Protein AF-R6CRW0-F1 (afdb_monomer)

Sequence (92 aa):
MDELRILKYEEKSAGGELLQVRKVALGEGILDICVSSDLAKLDLYINGVLAMRQKSSGIFDFVLPRPEQGRLQVRISPAKQTDIFHELTFDI

Nearest PDB structures (foldseek):
  6mvf-assembly2_E  TM=8.117E-01  e=3.259E-03  Faecalibacterium prausnitzii L2-6
  7kgz-assembly1_B  TM=7.786E-01  e=2.785E-03  Roseburia hominis
  5uj6-assembly1_B  TM=7.285E-01  e=1.034E-02  Bacteroides uniformis str. 3978 T3 ii
  8dhe-assembly1_C  TM=7.722E-01  e=4.737E-02  Tannerella forsythia
  5nok-assembly1_A  TM=7.001E-01  e=3.840E-02  Bacteroides cellulosilyticus DSM 14838

Foldseek 3Di:
DDDWDWPDKDFAAPPDKQWAWPDWDDDDQKTKTKIFTQAQKKFKDKPNHGPDIDGDHGMDIDIDGDDDFAKIKIWMDRPPDPRGIIITITGD

Mean predicted aligned error: 3.94 Å

Radius of gyration: 12.37 Å; Cα contacts (8 Å, |Δi|>4): 225; chains: 1; bounding box: 31×23×33 Å

Structure (mmCIF, N/CA/C/O backbone):
data_AF-R6CRW0-F1
#
_entry.id   AF-R6CRW0-F1
#
loop_
_atom_site.group_PDB
_atom_site.id
_atom_site.type_symbol
_atom_site.label_atom_id
_atom_site.label_alt_id
_atom_site.label_comp_id
_atom_site.label_asym_id
_atom_site.label_entity_id
_atom_site.label_seq_id
_atom_site.pdbx_PDB_ins_code
_atom_site.Cartn_x
_atom_site.Cartn_y
_atom_site.Cartn_z
_atom_site.occupancy
_atom_site.B_iso_or_equiv
_atom_site.auth_seq_id
_atom_site.auth_comp_id
_atom_site.auth_asym_id
_atom_site.auth_atom_id
_atom_site.pdbx_PDB_model_num
ATOM 1 N N . MET A 1 1 ? -19.679 -3.316 5.695 1.00 59.50 1 MET A N 1
ATOM 2 C CA . MET A 1 1 ? -18.418 -2.808 5.121 1.00 59.50 1 MET A CA 1
ATOM 3 C C . MET A 1 1 ? -18.437 -1.322 5.392 1.00 59.50 1 MET A C 1
ATOM 5 O O . MET A 1 1 ? -19.418 -0.696 5.008 1.00 59.50 1 MET A O 1
ATOM 9 N N . ASP A 1 2 ? -17.459 -0.809 6.131 1.00 67.56 2 ASP A N 1
ATOM 10 C CA . ASP A 1 2 ? -17.443 0.608 6.509 1.00 67.56 2 ASP A CA 1
ATOM 11 C C . ASP A 1 2 ? -16.774 1.395 5.377 1.00 67.56 2 ASP A C 1
ATOM 13 O O . ASP A 1 2 ? -15.659 1.061 4.960 1.00 67.56 2 ASP A O 1
ATOM 17 N N . GLU A 1 3 ? -17.468 2.396 4.834 1.00 63.41 3 GLU A N 1
ATOM 18 C CA . GLU A 1 3 ? -16.905 3.259 3.796 1.00 63.41 3 GLU A CA 1
ATOM 19 C C . GLU A 1 3 ? -15.882 4.210 4.417 1.00 63.41 3 GLU A C 1
ATOM 21 O O . GLU A 1 3 ? -16.199 5.035 5.274 1.00 63.41 3 GLU A O 1
ATOM 26 N N . LEU A 1 4 ? -14.631 4.089 3.976 1.00 81.69 4 LEU A N 1
ATOM 27 C CA . LEU A 1 4 ? -13.547 4.938 4.437 1.00 81.69 4 LEU A CA 1
ATOM 28 C C . LEU A 1 4 ? -13.586 6.294 3.736 1.00 81.69 4 LEU A C 1
ATOM 30 O O . LEU A 1 4 ? -13.469 6.385 2.512 1.00 81.69 4 LEU A O 1
ATOM 34 N N . ARG A 1 5 ? -13.674 7.370 4.520 1.00 83.19 5 ARG A N 1
ATOM 35 C CA . ARG A 1 5 ? -13.555 8.729 3.994 1.00 83.19 5 ARG A CA 1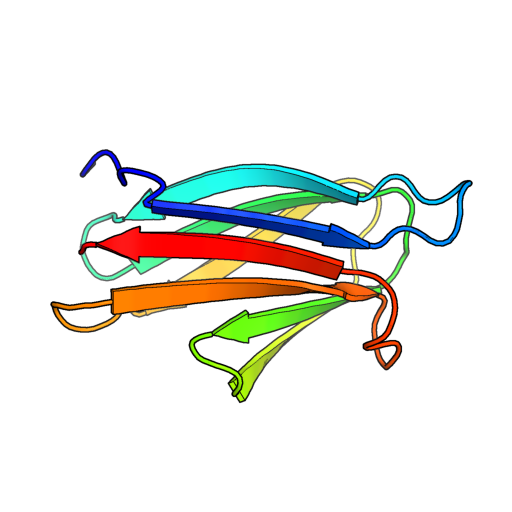
ATOM 36 C C . ARG A 1 5 ? -12.084 9.100 3.830 1.00 83.19 5 ARG A C 1
ATOM 38 O O . ARG A 1 5 ? -11.344 9.164 4.809 1.00 83.19 5 ARG A O 1
ATOM 45 N N . ILE A 1 6 ? -11.678 9.410 2.599 1.00 88.25 6 ILE A N 1
ATOM 46 C CA . ILE A 1 6 ? -10.340 9.945 2.315 1.00 88.25 6 ILE A CA 1
ATOM 47 C C . ILE A 1 6 ? -10.247 11.373 2.869 1.00 88.25 6 ILE A C 1
ATOM 49 O O . ILE A 1 6 ? -11.027 12.250 2.494 1.00 88.25 6 ILE A O 1
ATOM 53 N N . LEU A 1 7 ? -9.277 11.606 3.748 1.00 91.56 7 LEU A N 1
ATOM 54 C CA . LEU A 1 7 ? -8.900 12.926 4.256 1.00 91.56 7 LEU A CA 1
ATOM 55 C C . LEU A 1 7 ? -7.836 13.591 3.389 1.00 91.56 7 LEU A C 1
ATOM 57 O O . LEU A 1 7 ? -7.866 14.803 3.183 1.00 91.56 7 LEU A O 1
ATOM 61 N N . LYS A 1 8 ? -6.867 12.799 2.923 1.00 93.50 8 LYS A N 1
ATOM 62 C CA . LYS A 1 8 ? -5.727 13.271 2.138 1.00 93.50 8 LYS A CA 1
ATOM 63 C C . LYS A 1 8 ? -5.329 12.217 1.118 1.00 93.50 8 LYS A C 1
ATOM 65 O O . LYS A 1 8 ? -5.324 11.028 1.432 1.00 93.50 8 LYS A O 1
ATOM 70 N N . TYR A 1 9 ? -4.973 12.684 -0.071 1.00 93.19 9 TYR A N 1
ATOM 71 C CA . TYR A 1 9 ? -4.366 11.890 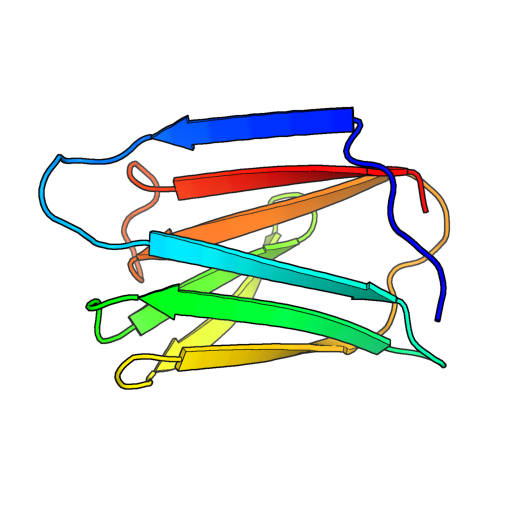-1.125 1.00 93.19 9 TYR A CA 1
ATOM 72 C C . TYR A 1 9 ? -3.089 12.582 -1.594 1.00 93.19 9 TYR A C 1
ATOM 74 O O . TYR A 1 9 ? -3.119 13.774 -1.908 1.00 93.19 9 TYR A O 1
ATOM 82 N N . GLU A 1 10 ? -1.987 11.843 -1.634 1.00 94.00 10 GLU A N 1
ATOM 83 C CA . GLU A 1 10 ? -0.712 12.289 -2.186 1.00 94.00 10 GLU A CA 1
ATOM 84 C C . GLU A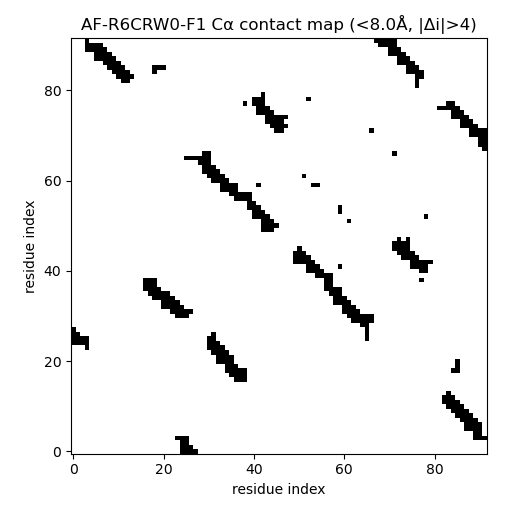 1 10 ? -0.157 11.236 -3.136 1.00 94.00 10 GLU A C 1
ATOM 86 O O . GLU A 1 10 ? -0.262 10.034 -2.898 1.00 94.00 10 GLU A O 1
ATOM 91 N N . GLU A 1 11 ? 0.467 11.702 -4.209 1.00 92.62 11 GLU A N 1
ATOM 92 C CA . GLU A 1 11 ? 1.065 10.847 -5.220 1.00 92.62 11 GLU A CA 1
ATOM 93 C C . GLU A 1 11 ? 2.392 11.439 -5.680 1.00 92.62 11 GLU A C 1
ATOM 95 O O . GLU A 1 11 ? 2.523 12.652 -5.872 1.00 92.62 11 GLU A O 1
ATOM 100 N N . LYS A 1 12 ? 3.368 10.560 -5.889 1.00 91.12 12 LYS A N 1
ATOM 101 C CA . LYS A 1 12 ? 4.604 10.866 -6.596 1.00 91.12 12 LYS A CA 1
ATOM 102 C C . LYS A 1 12 ? 4.910 9.701 -7.531 1.00 91.12 12 LYS A C 1
ATOM 104 O O . LYS A 1 12 ? 5.143 8.592 -7.062 1.00 91.12 12 LYS A O 1
ATOM 109 N N . SER A 1 13 ? 4.915 9.950 -8.837 1.00 84.12 13 SER A N 1
ATOM 110 C CA . SER A 1 13 ? 5.278 8.959 -9.857 1.00 84.12 13 SER A CA 1
ATOM 111 C C . SER A 1 13 ? 6.580 9.354 -10.557 1.00 84.12 13 SER A C 1
ATOM 113 O O . SER A 1 13 ? 6.956 10.530 -10.550 1.00 84.12 13 SER A O 1
ATOM 115 N N . ALA A 1 14 ? 7.297 8.384 -11.133 1.00 81.62 14 ALA A N 1
ATOM 116 C CA . ALA A 1 14 ? 8.474 8.667 -11.960 1.00 81.62 14 ALA A CA 1
ATOM 117 C C . ALA A 1 14 ? 8.124 8.830 -13.451 1.00 81.62 14 ALA A C 1
ATOM 119 O O . ALA A 1 14 ? 8.992 9.183 -14.247 1.00 81.62 14 ALA A O 1
ATOM 120 N N . GLY A 1 15 ? 6.844 8.669 -13.805 1.00 72.69 15 GLY A N 1
ATOM 121 C CA . GLY A 1 15 ? 6.346 8.766 -15.169 1.00 72.69 15 GLY A CA 1
ATOM 122 C C . GLY A 1 15 ? 6.631 7.485 -15.947 1.00 72.69 15 GLY A C 1
ATOM 123 O O . GLY A 1 15 ? 7.723 7.294 -16.470 1.00 72.69 15 GLY A O 1
ATOM 124 N N . GLY A 1 16 ? 5.620 6.623 -16.061 1.00 77.75 16 GLY A N 1
ATOM 125 C CA . GLY A 1 16 ? 5.695 5.377 -16.828 1.00 77.75 16 GLY A CA 1
ATOM 126 C C . GLY A 1 16 ? 5.244 4.148 -16.050 1.00 77.75 16 GLY A C 1
ATOM 127 O O . GLY A 1 16 ? 4.800 3.194 -16.679 1.00 77.75 16 GLY A O 1
ATOM 128 N N . GLU A 1 17 ? 5.289 4.179 -14.716 1.00 79.94 17 GLU A N 1
ATOM 129 C CA . GLU A 1 17 ? 4.720 3.117 -13.887 1.00 79.94 17 GLU A CA 1
ATOM 130 C C . GLU A 1 17 ? 3.210 3.295 -13.731 1.00 79.94 17 GLU A C 1
ATOM 132 O O . GLU A 1 17 ? 2.725 4.379 -13.390 1.00 79.94 17 GLU A O 1
ATOM 137 N N . LEU A 1 18 ? 2.460 2.209 -13.906 1.00 83.88 18 LEU A N 1
ATOM 138 C CA . LEU A 1 18 ? 1.082 2.159 -13.448 1.00 83.88 18 LEU A CA 1
ATOM 139 C C . LEU A 1 18 ? 1.091 1.737 -11.979 1.00 83.88 18 LEU A C 1
ATOM 141 O O . LEU A 1 18 ? 1.434 0.604 -11.649 1.00 83.88 18 LEU A O 1
ATOM 145 N N . LEU A 1 19 ? 0.667 2.625 -11.089 1.00 89.50 19 LEU A N 1
ATOM 146 C CA . LEU A 1 19 ? 0.370 2.300 -9.700 1.00 89.50 19 LEU A CA 1
ATOM 147 C C . LEU A 1 19 ? -0.984 2.924 -9.373 1.00 89.50 19 LEU A C 1
ATOM 149 O O . LEU A 1 19 ? -1.145 4.132 -9.409 1.00 89.50 19 LEU A O 1
ATOM 153 N N . GLN A 1 20 ? -2.003 2.106 -9.142 1.00 89.88 20 GLN A N 1
ATOM 154 C CA . GLN A 1 20 ? -3.358 2.606 -8.938 1.00 89.88 20 GLN A CA 1
ATOM 155 C C . GLN A 1 20 ? -4.032 1.866 -7.795 1.00 89.88 20 GLN A C 1
ATOM 157 O O . GLN A 1 20 ? -4.323 0.674 -7.896 1.00 89.88 20 GLN A O 1
ATOM 162 N N . VAL A 1 21 ? -4.351 2.589 -6.726 1.00 91.12 21 VAL A N 1
ATOM 163 C CA . VAL A 1 21 ? -5.170 2.055 -5.636 1.00 91.12 21 VAL A CA 1
ATOM 164 C C . VAL A 1 21 ? -6.615 1.950 -6.116 1.00 91.12 21 VAL A C 1
ATOM 166 O O . VAL A 1 21 ? -7.242 2.945 -6.469 1.00 91.12 21 VAL A O 1
ATOM 169 N N . ARG A 1 22 ? -7.131 0.722 -6.173 1.00 91.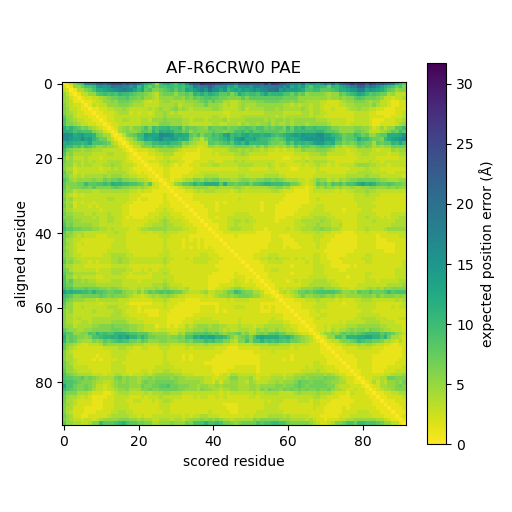56 22 ARG A N 1
ATOM 170 C CA . ARG A 1 22 ? -8.495 0.407 -6.621 1.00 91.56 22 ARG A CA 1
ATOM 171 C C . ARG A 1 22 ? -9.485 0.423 -5.464 1.00 91.56 22 ARG A C 1
ATOM 173 O O . ARG A 1 22 ? -10.6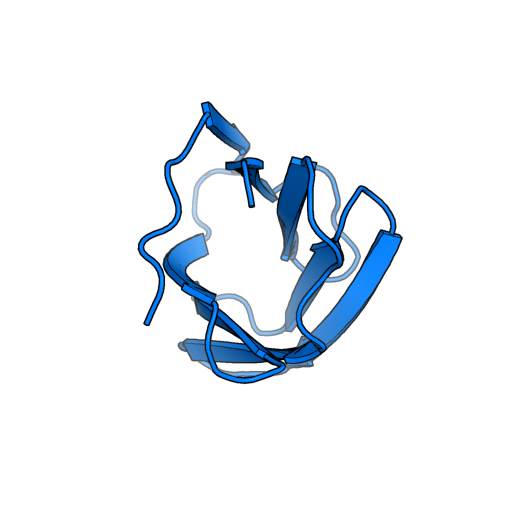40 0.785 -5.659 1.00 91.56 22 ARG A O 1
ATOM 180 N N . LYS A 1 23 ? -9.044 -0.007 -4.281 1.00 91.44 23 LYS A N 1
ATOM 181 C CA . LYS A 1 23 ? -9.892 -0.169 -3.098 1.00 91.44 23 LYS A CA 1
ATOM 182 C C . LYS A 1 23 ? -9.062 -0.045 -1.829 1.00 91.44 23 LYS A C 1
ATOM 184 O O . LYS A 1 23 ? -7.961 -0.581 -1.767 1.00 91.44 23 LYS A O 1
ATOM 189 N N . VAL A 1 24 ? -9.642 0.602 -0.823 1.00 92.25 24 VAL A N 1
ATOM 190 C CA . VAL A 1 24 ? -9.242 0.520 0.586 1.00 92.25 24 VAL A CA 1
ATOM 191 C C . VAL A 1 24 ? -10.538 0.390 1.378 1.00 92.25 24 VAL A C 1
ATOM 193 O O . VAL A 1 24 ? -11.392 1.269 1.285 1.00 92.25 24 VAL A O 1
ATOM 196 N N . ALA A 1 25 ? -10.733 -0.712 2.096 1.00 91.25 25 ALA A N 1
ATOM 197 C CA . ALA A 1 25 ? -11.971 -0.966 2.828 1.00 91.25 25 ALA A CA 1
ATOM 198 C C . ALA A 1 25 ? -11.712 -1.638 4.176 1.00 91.25 25 ALA A C 1
ATOM 200 O O . ALA A 1 25 ? -10.816 -2.474 4.301 1.00 91.25 25 ALA A O 1
ATOM 201 N N . LEU A 1 26 ? -12.554 -1.322 5.162 1.00 90.94 26 LEU A N 1
ATOM 202 C CA . LEU A 1 26 ? -12.600 -2.043 6.430 1.00 90.94 26 LEU A CA 1
ATOM 203 C C . LEU A 1 26 ? -13.725 -3.081 6.418 1.00 90.94 26 LEU A C 1
ATOM 205 O O . LEU A 1 26 ? -14.891 -2.787 6.127 1.00 90.94 26 LEU A O 1
ATOM 209 N N . GLY A 1 27 ? -13.351 -4.314 6.744 1.00 86.50 27 GLY A N 1
ATOM 210 C CA . GLY A 1 27 ? -14.252 -5.438 6.976 1.00 86.50 27 GLY A CA 1
ATOM 211 C C . GLY A 1 27 ? -14.313 -5.828 8.452 1.00 86.50 27 GLY A C 1
ATOM 212 O O . GLY A 1 27 ? -13.800 -5.127 9.332 1.00 86.50 27 GLY A O 1
ATOM 213 N N . GLU A 1 28 ? -14.932 -6.974 8.729 1.00 86.81 28 GLU A N 1
ATOM 214 C CA . GLU A 1 28 ? -14.910 -7.586 10.059 1.00 86.81 28 GLU A CA 1
ATOM 215 C C . GLU A 1 28 ? -13.483 -8.042 10.388 1.00 86.81 28 GLU A C 1
ATOM 217 O O . GLU A 1 28 ? -12.988 -9.032 9.858 1.00 86.81 28 GLU A O 1
ATOM 222 N N . GLY A 1 29 ? -12.787 -7.266 11.222 1.00 90.06 29 GLY A N 1
ATOM 223 C CA . GLY A 1 29 ? -11.433 -7.582 11.686 1.00 90.06 29 GLY A CA 1
ATOM 224 C C . GLY A 1 29 ? -10.312 -7.417 10.653 1.00 90.06 29 GLY A C 1
ATOM 225 O O . GLY A 1 29 ? -9.159 -7.668 11.000 1.00 90.06 29 GLY A O 1
ATOM 226 N N . ILE A 1 30 ? -10.605 -6.955 9.430 1.00 93.88 30 ILE A N 1
ATOM 227 C CA . ILE A 1 30 ? -9.604 -6.787 8.364 1.00 93.88 30 ILE A CA 1
ATOM 228 C C . ILE A 1 30 ? -9.610 -5.399 7.710 1.00 93.88 30 ILE A C 1
ATOM 230 O O . ILE A 1 30 ? -10.641 -4.728 7.633 1.00 93.88 30 ILE A O 1
ATOM 234 N N . LEU A 1 31 ? -8.446 -5.018 7.189 1.00 94.00 31 LEU A N 1
ATOM 235 C CA . LEU A 1 31 ? -8.218 -3.955 6.216 1.00 94.00 31 LEU A CA 1
ATOM 236 C C . LEU A 1 31 ? -7.864 -4.611 4.875 1.00 94.00 31 LEU A C 1
ATOM 238 O O . LEU A 1 31 ? -6.879 -5.345 4.788 1.00 94.00 31 LEU A O 1
ATOM 242 N N . ASP A 1 32 ? -8.676 -4.351 3.855 1.00 94.44 32 ASP A N 1
ATOM 243 C CA . ASP A 1 32 ? -8.536 -4.898 2.503 1.00 94.44 32 ASP A CA 1
ATOM 244 C C . ASP A 1 32 ? -8.153 -3.784 1.522 1.00 94.44 32 ASP A C 1
ATOM 246 O O . ASP A 1 32 ? -8.876 -2.790 1.377 1.00 94.44 32 ASP A O 1
ATOM 250 N N . ILE A 1 33 ? -6.998 -3.939 0.874 1.00 95.38 33 ILE A N 1
ATOM 251 C CA . ILE A 1 33 ? -6.415 -2.959 -0.041 1.00 95.38 33 ILE A CA 1
ATOM 252 C C . ILE A 1 33 ? -6.110 -3.650 -1.364 1.00 95.38 33 ILE A C 1
ATOM 254 O O . ILE A 1 33 ? -5.287 -4.560 -1.418 1.00 95.38 33 ILE A O 1
ATOM 258 N N . CYS A 1 34 ? -6.715 -3.158 -2.442 1.00 95.31 34 CYS A N 1
ATOM 259 C CA . CYS A 1 34 ? -6.473 -3.655 -3.793 1.00 95.31 34 CYS A CA 1
ATOM 260 C C . CYS A 1 34 ? -5.735 -2.596 -4.609 1.00 95.31 34 CYS A C 1
ATOM 262 O O . CYS A 1 34 ? -6.164 -1.436 -4.682 1.00 95.31 34 CYS A O 1
ATOM 264 N N . VAL A 1 35 ? -4.642 -2.997 -5.250 1.00 95.69 35 VAL A N 1
ATOM 265 C CA . VAL A 1 35 ? -3.798 -2.131 -6.075 1.00 95.69 35 VAL A CA 1
ATOM 266 C C . VAL A 1 35 ? -3.578 -2.777 -7.435 1.00 95.69 35 VAL A C 1
ATOM 268 O O . VAL A 1 35 ? -3.213 -3.942 -7.534 1.00 95.69 35 VAL A O 1
ATOM 271 N N . SER A 1 36 ? -3.768 -2.005 -8.497 1.00 94.94 36 SER A N 1
ATOM 272 C CA . SER A 1 36 ? -3.398 -2.382 -9.857 1.00 94.94 36 SER A CA 1
ATOM 273 C C . SER A 1 36 ? -2.032 -1.789 -10.175 1.00 94.94 36 SER A C 1
ATOM 275 O O . SER A 1 36 ? -1.850 -0.581 -10.036 1.00 94.94 36 SER A O 1
ATOM 277 N N . SER A 1 37 ? -1.080 -2.611 -10.605 1.00 93.75 37 SER A N 1
ATOM 278 C CA . SER A 1 37 ? 0.239 -2.146 -11.017 1.00 93.75 37 SER A CA 1
ATOM 279 C C . SER A 1 37 ? 0.900 -3.048 -12.055 1.00 93.75 37 SER A C 1
ATOM 281 O O . SER A 1 37 ? 0.732 -4.268 -12.035 1.00 93.75 37 SER A O 1
ATOM 283 N N . ASP A 1 38 ? 1.667 -2.441 -12.957 1.00 93.06 38 ASP A N 1
ATOM 284 C CA . ASP A 1 38 ? 2.559 -3.130 -13.899 1.00 93.06 38 ASP A CA 1
ATOM 285 C C . ASP A 1 38 ? 3.907 -3.527 -13.266 1.00 93.06 38 ASP A C 1
ATOM 287 O O . ASP A 1 38 ? 4.670 -4.313 -13.834 1.00 93.06 38 ASP A O 1
ATOM 291 N N . LEU A 1 39 ? 4.184 -3.045 -12.054 1.00 92.44 39 LEU A N 1
ATOM 292 C CA . LEU A 1 39 ? 5.360 -3.396 -11.273 1.00 92.44 39 LEU A CA 1
ATOM 293 C C . LEU A 1 39 ? 5.245 -4.816 -10.717 1.00 92.44 39 LEU A C 1
ATOM 295 O O . LEU A 1 39 ? 4.184 -5.267 -10.303 1.00 92.44 39 LEU A O 1
ATOM 299 N N . ALA A 1 40 ? 6.375 -5.520 -10.626 1.00 93.44 40 ALA A N 1
ATOM 300 C CA . ALA A 1 40 ? 6.395 -6.905 -10.146 1.00 93.44 40 ALA A CA 1
ATOM 301 C C . ALA A 1 40 ? 6.324 -7.040 -8.613 1.00 93.44 40 ALA A C 1
ATOM 303 O O . ALA A 1 40 ? 6.055 -8.129 -8.095 1.00 93.44 40 ALA A O 1
ATOM 304 N N . LYS A 1 41 ? 6.661 -5.981 -7.865 1.00 96.25 41 LYS A N 1
ATOM 305 C CA . LYS A 1 41 ? 6.738 -6.003 -6.398 1.00 96.25 41 LYS A CA 1
ATOM 306 C C . LYS A 1 41 ? 6.361 -4.653 -5.805 1.00 96.25 41 LYS A C 1
ATOM 308 O O . LYS A 1 41 ? 6.940 -3.641 -6.201 1.00 96.25 41 LYS A O 1
ATOM 313 N N . LEU A 1 42 ? 5.500 -4.680 -4.795 1.00 96.62 42 LEU A N 1
ATOM 314 C CA . LEU A 1 42 ? 5.064 -3.504 -4.051 1.00 96.62 42 LEU A CA 1
ATOM 315 C C . LEU A 1 42 ? 5.339 -3.669 -2.554 1.00 96.62 42 LEU A C 1
ATOM 317 O O . LEU A 1 42 ? 5.258 -4.775 -2.009 1.00 96.62 42 LEU A O 1
ATOM 321 N N . ASP A 1 43 ? 5.647 -2.546 -1.919 1.00 97.06 43 ASP A N 1
ATOM 322 C CA . ASP A 1 43 ? 5.719 -2.363 -0.477 1.00 97.06 43 ASP A CA 1
ATOM 323 C C . ASP A 1 43 ? 4.487 -1.583 -0.015 1.00 97.06 43 ASP A C 1
ATOM 325 O O . ASP A 1 43 ? 4.190 -0.507 -0.536 1.00 97.06 43 ASP A O 1
ATOM 329 N N . LEU A 1 44 ? 3.788 -2.134 0.971 1.00 97.12 44 LEU A N 1
ATOM 330 C CA . LEU A 1 44 ? 2.676 -1.507 1.662 1.00 97.12 44 LEU A CA 1
ATOM 331 C C . LEU A 1 44 ? 3.142 -1.051 3.043 1.00 97.12 44 LEU A C 1
ATOM 333 O O . LEU A 1 44 ? 3.623 -1.852 3.850 1.00 97.12 44 LEU A O 1
ATOM 337 N N . TYR A 1 45 ? 2.942 0.227 3.325 1.00 96.31 45 TYR A N 1
ATOM 338 C CA . TYR A 1 45 ? 3.216 0.853 4.605 1.00 96.31 45 TYR A CA 1
ATOM 339 C C . TYR A 1 45 ? 1.906 1.285 5.255 1.00 96.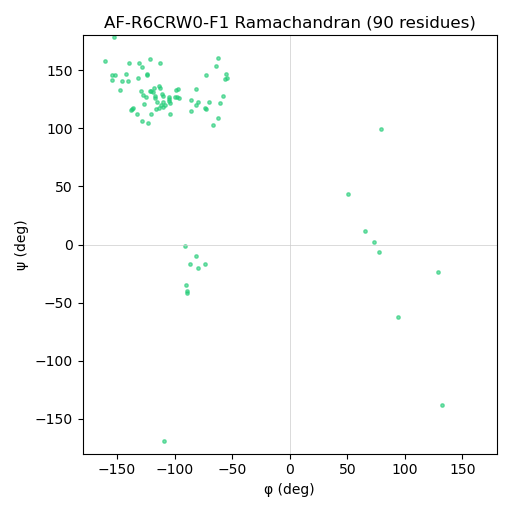31 45 TYR A C 1
ATOM 341 O O . TYR A 1 45 ? 1.057 1.900 4.607 1.00 96.31 45 TYR A O 1
ATOM 349 N N . ILE A 1 46 ? 1.773 0.997 6.546 1.00 95.25 46 ILE A N 1
ATOM 350 C CA . ILE A 1 46 ? 0.670 1.460 7.386 1.00 95.25 46 ILE A CA 1
ATOM 351 C C . ILE A 1 46 ? 1.261 2.379 8.447 1.00 95.25 46 ILE A C 1
ATOM 353 O O . ILE A 1 46 ? 2.165 1.974 9.178 1.00 95.25 46 ILE A O 1
ATOM 357 N N . ASN A 1 47 ? 0.785 3.623 8.510 1.00 94.06 47 ASN A N 1
ATOM 358 C CA . ASN A 1 47 ? 1.270 4.640 9.449 1.00 94.06 47 ASN A CA 1
ATOM 359 C C . ASN A 1 47 ? 2.808 4.781 9.433 1.00 94.06 47 ASN A C 1
ATOM 361 O O . ASN A 1 47 ? 3.461 4.823 10.474 1.00 94.06 47 ASN A O 1
ATOM 365 N N . GLY A 1 48 ? 3.397 4.791 8.232 1.00 93.69 48 GLY A N 1
ATOM 366 C CA . GLY A 1 48 ? 4.843 4.911 8.012 1.00 93.69 48 GLY A CA 1
ATOM 367 C C . GLY A 1 48 ? 5.669 3.636 8.244 1.00 93.69 48 GLY A C 1
ATOM 368 O O . GLY A 1 48 ? 6.856 3.623 7.918 1.00 93.69 48 GLY A O 1
ATOM 369 N N . VAL A 1 49 ? 5.076 2.550 8.750 1.00 94.62 49 VAL A N 1
ATOM 370 C CA . VAL A 1 49 ? 5.771 1.277 9.009 1.00 94.62 49 VAL A CA 1
ATOM 371 C C . VAL A 1 49 ? 5.512 0.297 7.872 1.00 94.62 49 VAL A C 1
ATOM 373 O O . VAL A 1 49 ? 4.370 0.118 7.460 1.00 94.62 49 VAL A O 1
ATOM 376 N N . LEU A 1 50 ? 6.563 -0.363 7.369 1.00 95.88 50 LEU A N 1
ATOM 377 C CA . LEU A 1 50 ? 6.426 -1.413 6.356 1.00 95.88 50 LEU A CA 1
ATOM 378 C C . LEU A 1 50 ? 5.596 -2.567 6.930 1.00 95.88 50 LEU A C 1
ATOM 380 O O . LEU A 1 50 ? 6.076 -3.313 7.782 1.00 95.88 50 LEU A O 1
ATOM 384 N N . ALA A 1 51 ? 4.367 -2.715 6.447 1.00 96.06 51 ALA A N 1
ATOM 385 C CA . ALA A 1 51 ? 3.441 -3.746 6.891 1.00 96.06 51 ALA A CA 1
ATOM 386 C C . ALA A 1 51 ? 3.599 -5.027 6.067 1.00 96.06 51 ALA A C 1
ATOM 388 O O . ALA A 1 51 ? 3.576 -6.129 6.612 1.00 96.06 51 ALA A O 1
ATOM 389 N N . MET A 1 52 ? 3.772 -4.893 4.749 1.00 96.25 52 MET A N 1
ATOM 390 C CA . MET A 1 52 ? 3.870 -6.041 3.852 1.00 96.25 52 MET A CA 1
ATOM 391 C C . MET A 1 52 ? 4.664 -5.710 2.589 1.00 96.25 52 MET A C 1
ATOM 393 O O . MET A 1 52 ? 4.573 -4.612 2.050 1.00 96.25 52 MET A O 1
ATOM 397 N N . ARG A 1 53 ? 5.403 -6.698 2.080 1.00 96.88 53 ARG A N 1
ATOM 398 C CA . ARG A 1 53 ? 5.961 -6.698 0.723 1.00 96.88 53 ARG A CA 1
ATOM 399 C C . ARG A 1 53 ? 5.340 -7.850 -0.050 1.00 96.88 53 ARG A C 1
ATOM 401 O O . ARG A 1 53 ? 5.450 -8.995 0.384 1.00 96.88 53 ARG A O 1
ATOM 408 N N . GLN A 1 54 ? 4.760 -7.567 -1.209 1.00 97.50 54 GLN A N 1
ATOM 409 C CA . GLN A 1 54 ? 4.102 -8.575 -2.040 1.00 97.50 54 GLN A CA 1
ATOM 410 C C . GLN A 1 54 ? 4.699 -8.595 -3.445 1.00 97.50 54 GLN A C 1
ATOM 412 O O . GLN A 1 54 ? 5.120 -7.572 -3.986 1.00 97.50 54 GLN A O 1
ATOM 417 N N . LYS A 1 55 ? 4.756 -9.791 -4.035 1.00 96.69 55 LYS A N 1
ATOM 418 C CA . LYS A 1 55 ? 5.077 -10.006 -5.447 1.00 96.69 55 LYS A CA 1
ATOM 419 C C . LYS A 1 55 ? 3.801 -10.465 -6.145 1.00 96.69 55 LYS A C 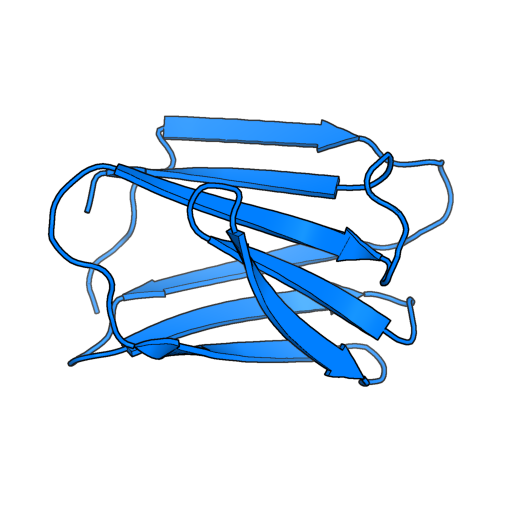1
ATOM 421 O O . LYS A 1 55 ? 3.195 -11.430 -5.691 1.00 96.69 55 LYS A O 1
ATOM 426 N N . SER A 1 56 ? 3.436 -9.806 -7.234 1.00 94.38 56 SER A N 1
ATOM 427 C CA . SER A 1 56 ? 2.289 -10.169 -8.066 1.00 94.38 56 SER A CA 1
ATOM 428 C C . SER A 1 56 ? 2.517 -9.706 -9.508 1.00 94.38 56 SER A C 1
ATOM 430 O O . SER A 1 56 ? 3.554 -9.117 -9.819 1.00 94.38 56 SER A O 1
ATOM 432 N N . SER A 1 57 ? 1.567 -9.998 -10.390 1.00 90.06 57 SER A N 1
ATOM 433 C CA . SER A 1 57 ? 1.522 -9.503 -11.765 1.00 90.06 57 SER A CA 1
ATOM 434 C C . SER A 1 57 ? 0.155 -8.877 -12.027 1.00 90.06 57 SER A C 1
ATOM 436 O O . SER A 1 57 ? -0.836 -9.596 -12.162 1.00 90.06 57 SER A O 1
ATOM 438 N N . GLY A 1 58 ? 0.090 -7.548 -12.092 1.00 93.44 58 GLY A N 1
ATOM 439 C CA . GLY A 1 58 ? -1.136 -6.815 -12.407 1.00 93.44 58 GLY A CA 1
ATOM 440 C C . GLY A 1 58 ? -1.921 -6.365 -11.178 1.00 93.44 58 GLY A C 1
ATOM 441 O O . GLY A 1 58 ? -2.087 -5.166 -10.987 1.00 93.44 58 GLY A O 1
ATOM 442 N N . ILE A 1 59 ? -2.410 -7.291 -10.349 1.00 95.56 59 ILE A N 1
ATOM 443 C CA . ILE A 1 59 ? -3.236 -6.972 -9.168 1.00 95.56 59 ILE A CA 1
ATOM 444 C C . ILE A 1 59 ? -2.543 -7.420 -7.882 1.00 95.56 59 ILE A C 1
ATOM 446 O O . ILE A 1 59 ? -2.016 -8.529 -7.801 1.00 95.56 59 ILE A O 1
ATOM 450 N N . PHE A 1 60 ? -2.551 -6.552 -6.879 1.00 97.00 60 PHE A N 1
ATOM 451 C CA . PHE A 1 60 ? -2.014 -6.775 -5.546 1.00 97.00 60 PHE A CA 1
ATOM 452 C C . PHE A 1 60 ? -3.140 -6.615 -4.532 1.00 97.00 60 PHE A C 1
ATOM 454 O O . PHE A 1 60 ? -3.637 -5.507 -4.332 1.00 97.00 60 PHE A O 1
ATOM 461 N N . ASP A 1 61 ? -3.512 -7.724 -3.903 1.00 95.94 61 ASP A N 1
ATOM 462 C CA . ASP A 1 61 ? -4.500 -7.761 -2.831 1.00 95.94 61 ASP A CA 1
ATOM 463 C C . ASP A 1 61 ? -3.777 -7.930 -1.494 1.00 95.94 61 ASP A C 1
ATOM 465 O O . ASP A 1 61 ? -3.172 -8.976 -1.223 1.00 95.94 61 ASP A O 1
ATOM 469 N N . PHE A 1 62 ? -3.827 -6.883 -0.673 1.00 96.19 62 PHE A N 1
ATOM 470 C CA . PHE A 1 62 ? -3.275 -6.866 0.672 1.00 96.19 62 PHE A CA 1
ATOM 471 C C . PHE A 1 62 ? -4.407 -6.989 1.684 1.00 96.19 62 PHE A C 1
ATOM 473 O O . PHE A 1 62 ? -5.291 -6.135 1.751 1.00 96.19 62 PHE A O 1
ATOM 480 N N . VAL A 1 63 ? -4.329 -8.022 2.518 1.00 95.31 63 VAL A N 1
ATOM 481 C CA . VAL A 1 63 ? -5.251 -8.230 3.634 1.00 95.31 63 VAL A CA 1
ATOM 482 C C . VAL A 1 63 ? -4.455 -8.153 4.927 1.00 95.31 63 VAL A C 1
ATOM 484 O O . VAL A 1 63 ? -3.548 -8.953 5.164 1.00 95.31 63 VAL A O 1
ATOM 487 N N . LEU A 1 64 ? -4.780 -7.164 5.752 1.00 95.00 64 LEU A N 1
ATOM 488 C CA . LEU A 1 64 ? -4.140 -6.904 7.038 1.00 95.00 64 LEU A CA 1
ATOM 489 C C . LEU A 1 64 ? -5.180 -6.954 8.163 1.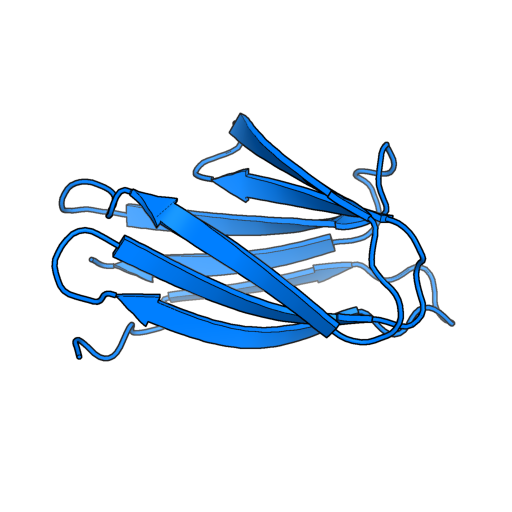00 95.00 64 LEU A C 1
ATOM 491 O O . LEU A 1 64 ? -6.369 -6.768 7.897 1.00 95.00 64 LEU A O 1
ATOM 495 N N . PRO A 1 65 ? -4.767 -7.161 9.426 1.00 94.25 65 PRO A N 1
ATOM 496 C CA . PRO A 1 65 ? -5.649 -6.936 10.565 1.00 94.25 65 PRO A CA 1
ATOM 497 C C . PRO A 1 65 ? -6.219 -5.515 10.544 1.00 94.25 65 PRO A C 1
ATOM 499 O O . PRO A 1 65 ? -5.521 -4.567 10.173 1.00 94.25 65 PRO A O 1
ATOM 502 N N . ARG A 1 66 ? -7.483 -5.367 10.948 1.00 90.56 66 ARG A N 1
ATOM 503 C CA . ARG A 1 66 ? -8.133 -4.059 11.060 1.00 90.56 66 ARG A CA 1
ATOM 504 C C . ARG A 1 66 ? -7.358 -3.198 12.067 1.00 90.56 66 ARG A C 1
ATOM 506 O O . ARG A 1 66 ? -7.218 -3.620 13.215 1.00 90.56 66 ARG A O 1
ATOM 513 N N . PRO A 1 67 ? -6.857 -2.021 11.659 1.00 88.94 67 PRO A N 1
ATOM 514 C CA . PRO A 1 67 ? -6.242 -1.084 12.588 1.00 88.94 67 PRO A CA 1
ATOM 515 C C . PRO A 1 67 ? -7.265 -0.579 13.615 1.00 88.94 67 PRO A C 1
ATOM 517 O O . PRO A 1 67 ? -8.470 -0.563 13.351 1.00 88.94 67 PRO A O 1
ATOM 520 N N . GLU A 1 68 ? -6.775 -0.187 14.793 1.00 86.38 68 GLU A N 1
ATOM 521 C CA . GLU A 1 68 ? -7.589 0.452 15.835 1.00 86.38 68 GLU A CA 1
ATOM 522 C C . GLU A 1 68 ? -8.173 1.790 15.346 1.00 86.38 68 GLU A C 1
ATOM 524 O O . GLU A 1 68 ? -7.677 2.373 14.382 1.00 86.38 68 GLU A O 1
ATOM 529 N N . GLN A 1 69 ? -9.225 2.276 16.015 1.00 83.62 69 GLN A N 1
ATOM 530 C CA . GLN A 1 69 ? -9.863 3.558 15.685 1.00 83.62 69 GLN A CA 1
ATOM 531 C C . GLN A 1 69 ? -8.858 4.718 15.694 1.00 83.62 69 GLN A C 1
ATOM 533 O O . GLN A 1 69 ? -7.925 4.748 16.501 1.00 83.62 69 GLN A O 1
ATOM 538 N N . GLY A 1 70 ? -9.072 5.704 14.825 1.00 87.69 70 GLY A N 1
ATOM 539 C CA . GLY A 1 70 ? -8.231 6.890 14.708 1.00 87.69 70 GLY A CA 1
ATOM 540 C C . GLY A 1 70 ? -7.848 7.203 13.267 1.00 87.69 70 GLY A C 1
ATOM 541 O O . GLY A 1 70 ? -8.673 7.161 12.362 1.00 87.69 70 GLY A O 1
ATOM 542 N N . ARG A 1 71 ? -6.583 7.575 13.047 1.00 91.06 71 ARG A N 1
ATOM 543 C CA . ARG A 1 71 ? -6.082 7.944 11.718 1.00 91.06 71 ARG A CA 1
ATOM 544 C C . ARG A 1 71 ? -5.330 6.781 11.086 1.00 91.06 71 ARG A C 1
ATOM 546 O O . ARG A 1 71 ? -4.368 6.274 11.663 1.00 91.06 71 ARG A O 1
ATOM 553 N N . LEU A 1 72 ? -5.726 6.427 9.870 1.00 93.44 72 LEU A N 1
ATOM 554 C CA . LEU A 1 72 ? -5.068 5.415 9.055 1.00 93.44 72 LEU A CA 1
ATOM 555 C C . LEU A 1 72 ? -4.368 6.075 7.871 1.00 93.44 72 LEU A C 1
ATOM 557 O O . LEU A 1 72 ? -5.021 6.662 7.014 1.00 93.44 72 LEU A O 1
ATOM 561 N N . GLN A 1 73 ? -3.050 5.940 7.795 1.00 95.25 73 GLN A N 1
ATOM 562 C CA . GLN A 1 73 ? -2.260 6.277 6.617 1.00 95.25 73 GLN A CA 1
ATOM 563 C C . GLN A 1 73 ? -1.850 4.988 5.907 1.00 95.25 73 GLN A C 1
ATOM 565 O O . GLN A 1 73 ? -1.210 4.116 6.496 1.00 95.25 73 GLN A O 1
ATOM 570 N N . VAL A 1 74 ? -2.204 4.885 4.633 1.00 96.12 74 VAL A N 1
ATOM 571 C CA . VAL A 1 74 ? -1.856 3.782 3.740 1.00 96.12 74 VAL A CA 1
ATOM 572 C C . VAL A 1 74 ? -0.937 4.331 2.664 1.00 96.12 74 VAL A C 1
ATOM 574 O O . VAL A 1 74 ? -1.362 5.175 1.879 1.00 96.12 74 VAL A O 1
ATOM 577 N N . ARG A 1 75 ? 0.299 3.840 2.591 1.00 96.25 75 ARG A N 1
ATOM 578 C CA . ARG A 1 75 ? 1.240 4.198 1.526 1.00 96.25 75 ARG A CA 1
ATOM 579 C C . ARG A 1 75 ? 1.672 2.963 0.757 1.00 96.25 75 ARG A C 1
ATOM 581 O O . ARG A 1 75 ? 2.078 1.971 1.353 1.00 96.25 75 ARG A O 1
ATOM 588 N N . ILE A 1 76 ? 1.622 3.042 -0.565 1.00 96.38 76 ILE A N 1
ATOM 589 C CA . ILE A 1 76 ? 2.041 1.978 -1.472 1.00 96.38 76 ILE A CA 1
ATOM 590 C C . ILE A 1 76 ? 3.177 2.498 -2.335 1.00 96.38 76 ILE A C 1
ATOM 592 O O . ILE A 1 76 ? 3.059 3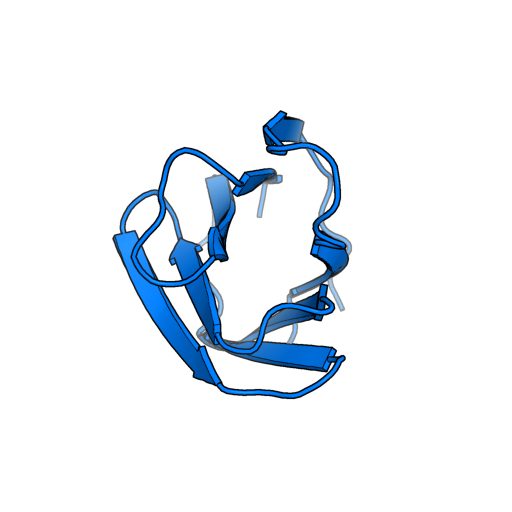.574 -2.920 1.00 96.38 76 ILE A O 1
ATOM 596 N N . SER A 1 77 ? 4.249 1.721 -2.437 1.00 95.44 77 SER A N 1
ATOM 597 C CA . SER A 1 77 ? 5.438 2.067 -3.214 1.00 95.44 77 SER A CA 1
ATOM 598 C C . SER A 1 77 ? 5.994 0.857 -3.968 1.00 95.44 77 SER A C 1
ATOM 600 O O . SER A 1 77 ? 5.789 -0.278 -3.531 1.00 95.44 77 SER A O 1
ATOM 602 N N . PRO A 1 78 ? 6.743 1.046 -5.070 1.00 94.50 78 PRO A N 1
ATOM 603 C CA . PRO A 1 78 ? 7.547 -0.025 -5.644 1.00 94.50 78 PRO A CA 1
ATOM 604 C C . PRO A 1 78 ? 8.517 -0.571 -4.596 1.00 94.50 78 PRO A C 1
ATOM 606 O O . PRO A 1 78 ? 9.078 0.174 -3.788 1.00 94.50 78 PRO A O 1
ATOM 609 N N . ALA A 1 79 ? 8.744 -1.883 -4.606 1.00 93.12 79 ALA A N 1
ATOM 610 C CA . ALA A 1 79 ? 9.572 -2.496 -3.578 1.00 93.12 79 ALA A CA 1
ATOM 611 C C . ALA A 1 79 ? 10.981 -1.881 -3.532 1.00 93.12 79 ALA A C 1
ATOM 613 O O . ALA A 1 79 ? 11.690 -1.862 -4.542 1.00 93.12 79 ALA A O 1
ATOM 614 N N . LYS A 1 80 ? 11.404 -1.455 -2.335 1.00 88.88 80 LYS A N 1
ATOM 615 C CA . LYS A 1 80 ? 12.687 -0.771 -2.069 1.00 88.88 80 LYS A CA 1
ATOM 616 C C . LYS A 1 80 ? 12.844 0.619 -2.712 1.00 88.88 80 LYS A C 1
ATOM 618 O O . LYS A 1 80 ? 13.956 1.139 -2.697 1.00 88.88 80 LYS A O 1
ATOM 623 N N . GLN A 1 81 ? 11.786 1.224 -3.249 1.00 88.56 81 GLN A N 1
ATOM 624 C CA . GLN A 1 81 ? 11.828 2.580 -3.806 1.00 88.56 81 GLN A CA 1
ATOM 625 C C . GLN A 1 81 ? 10.785 3.450 -3.113 1.00 88.56 81 GLN A C 1
ATOM 627 O O . GLN A 1 81 ? 9.598 3.341 -3.386 1.00 88.56 81 GLN A O 1
ATOM 632 N N . THR A 1 82 ? 11.215 4.327 -2.211 1.00 84.88 82 THR A N 1
ATOM 633 C CA . THR A 1 82 ? 10.288 5.168 -1.438 1.00 84.88 82 THR A CA 1
ATOM 634 C C . THR A 1 82 ? 9.908 6.457 -2.157 1.00 84.88 82 THR A C 1
ATOM 636 O O . THR A 1 82 ? 8.924 7.088 -1.790 1.00 84.88 82 THR A O 1
ATOM 639 N N . ASP A 1 83 ? 10.660 6.868 -3.177 1.00 89.00 83 ASP A N 1
ATOM 640 C CA . ASP A 1 83 ? 10.407 8.117 -3.898 1.00 89.00 83 ASP A CA 1
ATOM 641 C C . ASP A 1 83 ? 9.195 8.073 -4.826 1.00 89.00 83 ASP A C 1
ATOM 643 O O . ASP A 1 83 ? 8.704 9.132 -5.203 1.00 89.00 83 ASP A O 1
ATOM 647 N N . ILE A 1 84 ? 8.707 6.878 -5.159 1.00 90.81 84 ILE A N 1
ATOM 648 C CA . ILE A 1 84 ? 7.500 6.660 -5.956 1.00 90.81 84 ILE A CA 1
ATOM 649 C C . ILE A 1 84 ? 6.435 6.091 -5.025 1.00 90.81 84 ILE A C 1
ATOM 651 O O . ILE A 1 84 ? 6.665 5.069 -4.371 1.00 90.81 84 ILE A O 1
ATOM 655 N N . PHE A 1 85 ? 5.289 6.754 -4.909 1.00 93.44 85 PHE A N 1
ATOM 656 C CA . PHE A 1 85 ? 4.250 6.310 -3.992 1.00 93.44 85 PHE A CA 1
ATOM 657 C C . PHE A 1 85 ? 2.860 6.857 -4.294 1.00 93.44 85 PHE A C 1
ATOM 659 O O . PHE A 1 85 ? 2.706 7.925 -4.882 1.00 93.44 85 PHE A O 1
ATOM 666 N N . HIS A 1 86 ? 1.864 6.134 -3.786 1.00 94.75 86 HIS A N 1
ATOM 667 C CA . HIS A 1 86 ? 0.510 6.625 -3.546 1.00 94.75 86 HIS A CA 1
ATOM 668 C C . HIS A 1 86 ? 0.250 6.541 -2.050 1.00 94.75 86 HIS A C 1
ATOM 670 O O . HIS A 1 86 ? 0.450 5.485 -1.447 1.00 94.75 86 HIS A O 1
ATOM 676 N N . GLU A 1 87 ? -0.183 7.640 -1.451 1.00 95.94 87 GLU A N 1
ATOM 677 C CA . GLU A 1 87 ? -0.486 7.729 -0.032 1.00 95.94 87 GLU A CA 1
ATOM 678 C C . GLU A 1 87 ? -1.913 8.235 0.173 1.00 95.94 87 GLU A C 1
ATOM 680 O O . GLU A 1 87 ? -2.319 9.266 -0.363 1.00 95.94 87 GLU A O 1
ATOM 685 N N . LEU A 1 88 ? -2.683 7.486 0.957 1.00 95.62 88 LEU A N 1
ATOM 686 C CA . LEU A 1 88 ? -4.057 7.794 1.324 1.00 95.62 88 LEU A CA 1
ATOM 687 C C . LEU A 1 88 ? -4.156 7.881 2.840 1.00 95.62 88 LEU A C 1
ATOM 689 O O . LEU A 1 88 ? -3.683 6.997 3.551 1.00 95.62 88 LEU A O 1
ATOM 693 N N . THR A 1 89 ? -4.791 8.934 3.339 1.00 95.25 89 THR A N 1
ATOM 694 C CA . THR A 1 89 ? -5.102 9.083 4.764 1.00 95.25 89 THR A CA 1
ATOM 695 C C . THR A 1 89 ? -6.608 9.038 4.973 1.00 95.25 89 THR A C 1
ATOM 697 O O . THR A 1 89 ? -7.341 9.703 4.242 1.00 95.25 89 THR A O 1
ATOM 700 N N . PHE A 1 90 ? -7.055 8.306 5.988 1.00 92.81 90 PHE A N 1
ATOM 701 C CA . PHE A 1 90 ? -8.454 8.098 6.354 1.00 92.81 90 PHE A CA 1
ATOM 702 C C . PHE A 1 90 ? -8.663 8.338 7.853 1.00 92.81 90 PHE A C 1
ATOM 704 O O . PHE A 1 90 ? -7.726 8.174 8.638 1.00 92.81 90 PHE A O 1
ATOM 711 N N . ASP A 1 91 ? -9.896 8.671 8.233 1.00 90.19 91 ASP A N 1
ATOM 712 C CA . ASP A 1 91 ? -10.383 8.531 9.612 1.00 90.19 91 ASP A CA 1
ATOM 713 C C . ASP A 1 91 ? -11.164 7.210 9.725 1.00 90.19 91 ASP A C 1
ATOM 715 O O . ASP A 1 91 ? -11.974 6.905 8.840 1.00 90.19 91 ASP A O 1
ATOM 719 N N . ILE A 1 92 ? -10.898 6.429 10.778 1.00 85.56 92 ILE A N 1
ATOM 720 C CA . ILE A 1 92 ? -11.436 5.076 11.019 1.00 85.56 92 ILE A CA 1
ATOM 721 C C . ILE A 1 92 ? -11.954 4.863 12.439 1.00 85.56 92 ILE A C 1
ATOM 723 O O . ILE A 1 92 ? -11.449 5.529 13.370 1.00 85.56 92 ILE A O 1
#

Solvent-accessible surface area (backbone atoms only — not comparable to full-atom values): 5235 Å² total; per-residue (Å²): 119,56,85,62,51,76,77,44,78,50,78,38,78,88,77,86,78,52,76,42,81,74,45,69,40,41,53,92,67,24,31,42,35,33,32,42,24,78,56,58,37,38,30,35,22,50,72,88,40,82,72,47,76,51,75,45,78,45,58,45,80,46,80,43,71,45,76,76,80,44,80,46,38,44,33,40,22,48,57,98,38,81,83,31,34,44,36,42,29,30,61,84

pLDDT: mean 90.97, std 6.95, range [59.5, 97.5]

Secondary structure (DSSP, 8-state):
-BPPEEEEEEEE--SS--EEEEEEEE-SSEEEEEEEESSSEEEEEETTEEEEEEE-SEEEEEEEEPPPSSEEEEEEEETT--SSEEEEEEE-